Protein AF-A0A6N9R206-F1 (afdb_monomer)

Foldseek 3Di:
DDDDDDDDDDDDPPQDPVNVVVVVVCVLQVPPPPDPDVPCVVPPDCVVSVVVNVVSVVVVVVVVVVVVCVVVVPPD

pLDDT: mean 70.88, std 13.38, range [45.31, 94.19]

Radius of gyration: 21.89 Å; Cα contacts (8 Å, |Δi|>4): 7; chains: 1; bounding box: 63×45×45 Å

Sequence (76 aa):
MPPPASPQSEAPKAASLRQVASAVFWSFFGIRKGGQMQQDAVTLKPHHVVIVGLLSALVFVLVLVALVMFVTRNVP

Mean predicted aligned error: 14.37 Å

Structure (mmCIF, N/CA/C/O backbone):
data_AF-A0A6N9R206-F1
#
_entry.id   AF-A0A6N9R206-F1
#
loop_
_atom_site.group_PDB
_atom_site.id
_atom_site.type_symbol
_atom_site.label_atom_id
_atom_site.label_alt_id
_atom_site.label_comp_id
_atom_site.label_asym_id
_atom_site.label_entity_id
_atom_site.label_seq_id
_atom_site.pdbx_PDB_ins_code
_atom_site.Cartn_x
_atom_site.Cartn_y
_atom_site.Cartn_z
_atom_site.occupancy
_atom_site.B_iso_or_equiv
_atom_site.auth_seq_id
_atom_site.auth_comp_id
_atom_site.auth_asym_id
_atom_site.auth_atom_id
_atom_site.pdbx_PDB_model_num
ATOM 1 N N . MET A 1 1 ? -46.168 32.338 -6.061 1.00 64.69 1 MET A N 1
ATOM 2 C CA . MET A 1 1 ? -44.966 31.669 -5.518 1.00 64.69 1 MET A CA 1
ATOM 3 C C . MET A 1 1 ? -44.590 30.529 -6.457 1.00 64.69 1 MET A C 1
ATOM 5 O O . MET A 1 1 ? -45.445 29.678 -6.672 1.00 64.69 1 MET A O 1
ATOM 9 N N . PRO A 1 2 ? -43.402 30.552 -7.086 1.00 72.38 2 PRO A N 1
ATOM 10 C CA . PRO A 1 2 ? -42.937 29.474 -7.959 1.00 72.38 2 PRO A CA 1
ATOM 11 C C . PRO A 1 2 ? -42.514 28.220 -7.152 1.00 72.38 2 PRO A C 1
ATOM 13 O O . PRO A 1 2 ? -42.043 28.367 -6.023 1.00 72.38 2 PRO A O 1
ATOM 16 N N . PRO A 1 3 ? -42.700 27.004 -7.702 1.00 75.81 3 PRO A N 1
ATOM 17 C CA . PRO A 1 3 ? -42.314 25.727 -7.083 1.00 75.81 3 PRO A CA 1
ATOM 18 C C . PRO A 1 3 ? -40.782 25.557 -6.949 1.00 75.81 3 PRO A C 1
ATOM 20 O O . PRO A 1 3 ? -40.035 26.194 -7.695 1.00 75.81 3 PRO A O 1
ATOM 23 N N . PRO A 1 4 ? -40.294 24.709 -6.015 1.00 70.88 4 PRO A N 1
ATOM 24 C CA . PRO A 1 4 ? -38.867 24.534 -5.746 1.00 70.88 4 PRO A CA 1
ATOM 25 C C . PRO A 1 4 ? -38.150 23.892 -6.940 1.00 70.88 4 PRO A C 1
ATOM 27 O O . PRO A 1 4 ? -38.469 22.776 -7.346 1.00 70.88 4 PRO A O 1
ATOM 30 N N . ALA A 1 5 ? -37.167 24.604 -7.492 1.00 68.31 5 ALA A N 1
ATOM 31 C CA . ALA A 1 5 ? -36.240 24.053 -8.468 1.00 68.31 5 ALA A CA 1
ATOM 32 C C . ALA A 1 5 ? -35.378 22.970 -7.799 1.00 68.31 5 ALA A C 1
ATOM 34 O O . ALA A 1 5 ? -34.811 23.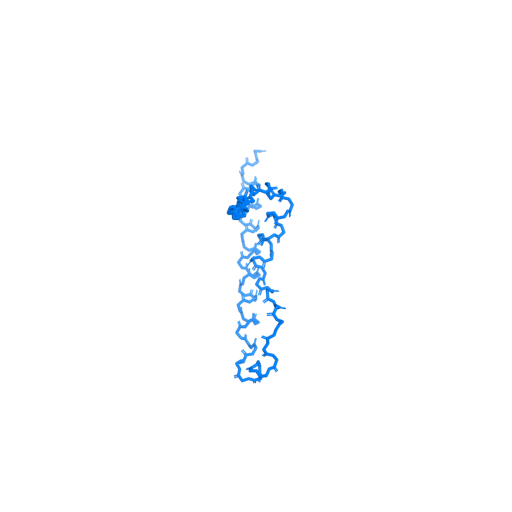177 -6.726 1.00 68.31 5 ALA A O 1
ATOM 35 N N . SER A 1 6 ? -35.327 21.809 -8.440 1.00 66.94 6 SER A N 1
ATOM 36 C CA . SER A 1 6 ? -34.619 20.592 -8.049 1.00 66.94 6 SER A CA 1
ATOM 37 C C . SER A 1 6 ? -33.165 20.858 -7.615 1.00 66.94 6 SER A C 1
ATOM 39 O O . SER A 1 6 ? -32.503 21.683 -8.251 1.00 66.94 6 SER A O 1
ATOM 41 N N . PRO A 1 7 ? -32.611 20.141 -6.613 1.00 64.88 7 PRO A N 1
ATOM 42 C CA . PRO A 1 7 ? -31.175 20.164 -6.355 1.00 64.88 7 PRO A CA 1
ATOM 43 C C . PRO A 1 7 ? -30.448 19.669 -7.608 1.00 64.88 7 PRO A C 1
ATOM 45 O O . PRO A 1 7 ? -30.605 18.529 -8.046 1.00 64.88 7 PRO A O 1
ATOM 48 N N . GLN A 1 8 ? -29.730 20.598 -8.229 1.00 61.00 8 GLN A N 1
ATOM 49 C CA . GLN A 1 8 ? -28.960 20.400 -9.442 1.00 61.00 8 GLN A CA 1
ATOM 50 C C . GLN A 1 8 ? -27.952 19.270 -9.226 1.00 61.00 8 GLN A C 1
ATOM 52 O O . GLN A 1 8 ? -27.240 19.255 -8.225 1.00 61.00 8 GLN A O 1
ATOM 57 N N . SER A 1 9 ? -27.911 18.331 -10.174 1.00 57.44 9 SER A N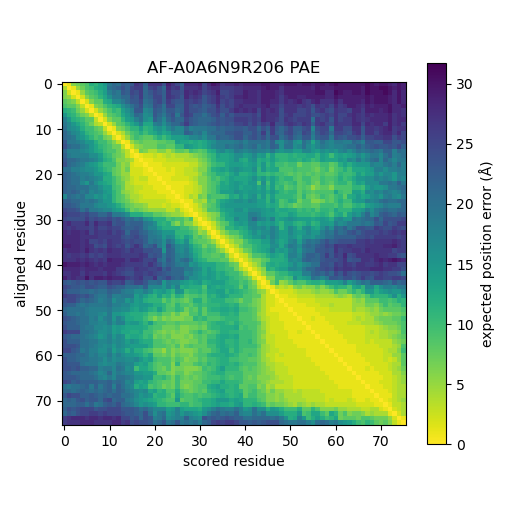 1
ATOM 58 C CA . SER A 1 9 ? -26.880 17.302 -10.287 1.00 57.44 9 SER A CA 1
ATOM 59 C C . SER A 1 9 ? -25.487 17.885 -10.04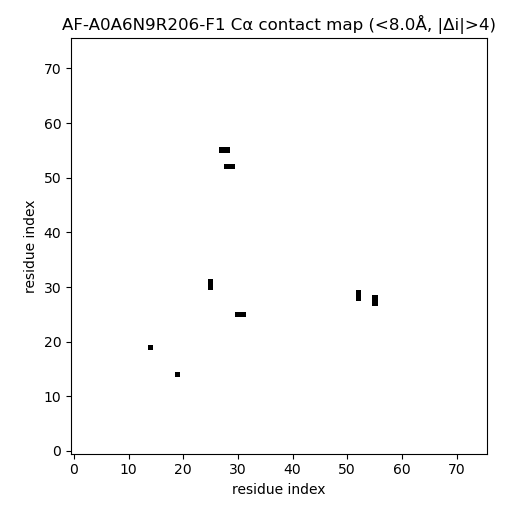3 1.00 57.44 9 SER A C 1
ATOM 61 O O . SER A 1 9 ? -24.974 18.640 -10.869 1.00 57.44 9 SER A O 1
ATOM 63 N N . GLU A 1 10 ? -24.856 17.501 -8.934 1.00 56.75 10 GLU A N 1
ATOM 64 C CA . GLU A 1 10 ? -23.422 17.687 -8.729 1.00 56.75 10 GLU A CA 1
ATOM 65 C C . GLU A 1 10 ? -22.674 16.893 -9.804 1.00 56.75 10 GLU A C 1
ATOM 67 O O . GLU A 1 10 ? -22.621 15.662 -9.785 1.00 56.75 10 GLU A O 1
ATOM 72 N N . ALA A 1 11 ? -22.108 17.602 -10.781 1.00 63.66 11 ALA A N 1
ATOM 73 C CA . ALA A 1 11 ? -21.168 17.015 -11.721 1.00 63.66 11 ALA A CA 1
ATOM 74 C C . ALA A 1 11 ? -19.940 16.509 -10.932 1.00 63.66 11 ALA A C 1
ATOM 76 O O . ALA A 1 11 ? -19.336 17.294 -10.192 1.00 63.66 11 ALA A O 1
ATOM 77 N N . PRO A 1 12 ? -19.537 15.230 -11.064 1.00 58.31 12 PRO A N 1
ATOM 78 C CA . PRO A 1 12 ? -18.407 14.690 -10.319 1.00 58.31 12 PRO A CA 1
ATOM 79 C C . PRO A 1 12 ? -17.130 15.442 -10.696 1.00 58.31 12 PRO A C 1
ATOM 81 O O . PRO A 1 12 ? -16.655 15.363 -11.831 1.00 58.31 12 PRO A O 1
ATOM 84 N N . LYS A 1 13 ? -16.543 16.176 -9.746 1.00 63.78 13 LYS A N 1
ATOM 85 C CA . LYS A 1 13 ? -15.203 16.739 -9.919 1.00 63.78 13 LYS A CA 1
ATOM 86 C C . LYS A 1 13 ? -14.235 15.566 -10.066 1.00 63.78 13 LYS A C 1
ATOM 88 O O . LYS A 1 13 ? -14.122 14.754 -9.151 1.00 63.78 13 LYS A O 1
ATOM 93 N N . ALA A 1 14 ? -13.589 15.462 -11.229 1.00 63.75 14 ALA A N 1
ATOM 94 C CA . ALA A 1 14 ? -12.701 14.355 -11.570 1.00 63.75 14 ALA A CA 1
ATOM 95 C C . ALA A 1 14 ? -11.714 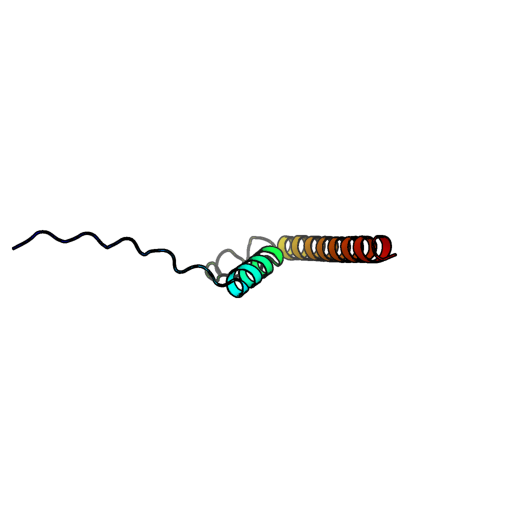14.090 -10.424 1.00 63.75 14 ALA A C 1
ATOM 97 O O . ALA A 1 14 ? -10.952 14.977 -10.026 1.00 63.75 14 ALA A O 1
ATOM 98 N N . ALA A 1 15 ? -11.776 12.880 -9.864 1.00 63.28 15 ALA A N 1
ATOM 99 C CA . ALA A 1 15 ? -10.902 12.476 -8.778 1.00 63.28 15 ALA A CA 1
ATOM 100 C C . ALA A 1 15 ? -9.450 12.618 -9.243 1.00 63.28 15 ALA A C 1
ATOM 102 O O . ALA A 1 15 ? -9.065 12.116 -10.301 1.00 63.28 15 ALA A O 1
ATOM 103 N N . SER A 1 16 ? -8.641 13.336 -8.468 1.00 78.06 16 SER A N 1
ATOM 104 C CA . SER A 1 16 ? -7.235 13.515 -8.823 1.00 78.06 16 SER A CA 1
ATOM 105 C C . SER A 1 16 ? -6.514 12.159 -8.812 1.00 78.06 16 SER A C 1
ATOM 107 O O . SER A 1 16 ? -6.791 11.314 -7.961 1.00 78.06 16 SER A O 1
ATOM 109 N N . LEU A 1 17 ? -5.551 11.940 -9.715 1.00 76.94 17 LEU A N 1
ATOM 110 C CA . LEU A 1 17 ? -4.809 10.668 -9.803 1.00 76.94 17 LEU A CA 1
ATOM 111 C C . LEU A 1 17 ? -4.137 10.273 -8.477 1.00 76.94 17 LEU A C 1
ATOM 113 O O . LEU A 1 17 ? -4.027 9.093 -8.155 1.00 76.94 17 LEU A O 1
ATOM 117 N N . ARG A 1 18 ? -3.746 11.262 -7.664 1.00 68.31 18 ARG A N 1
ATOM 118 C CA . ARG A 1 18 ? -3.203 11.030 -6.319 1.00 68.31 18 ARG A CA 1
ATOM 119 C C . ARG A 1 18 ? -4.249 10.529 -5.327 1.00 68.31 18 ARG A C 1
ATOM 121 O O . ARG A 1 18 ? -3.903 9.737 -4.462 1.00 68.31 18 ARG A O 1
ATOM 128 N N . GLN A 1 19 ? -5.503 10.950 -5.467 1.00 69.19 19 GLN A N 1
ATOM 129 C CA . GLN A 1 19 ? -6.625 10.461 -4.666 1.00 69.19 19 GLN A CA 1
ATOM 130 C C . GLN A 1 19 ? -7.047 9.053 -5.086 1.00 69.19 19 GLN A C 1
ATOM 132 O O . GLN A 1 19 ? -7.418 8.247 -4.243 1.00 69.19 19 GLN A O 1
ATOM 137 N N . VAL A 1 20 ? -6.928 8.732 -6.373 1.00 73.06 20 VAL A N 1
ATOM 138 C CA . VAL A 1 20 ? -7.132 7.368 -6.870 1.00 73.06 20 VAL A CA 1
ATOM 139 C C . VAL A 1 20 ? -6.029 6.445 -6.347 1.00 73.06 20 VAL A C 1
ATOM 141 O O . VAL A 1 20 ? -6.332 5.411 -5.767 1.00 73.06 20 VAL A O 1
ATOM 144 N N . ALA A 1 21 ? -4.756 6.837 -6.442 1.00 78.94 21 ALA A N 1
ATOM 145 C CA . ALA A 1 21 ? -3.649 6.030 -5.929 1.00 78.94 21 ALA A CA 1
ATOM 146 C C . ALA A 1 21 ? -3.696 5.850 -4.399 1.00 78.94 21 ALA A C 1
ATOM 148 O O . ALA A 1 21 ? -3.482 4.742 -3.910 1.00 78.94 21 ALA A O 1
ATOM 149 N N . SER A 1 22 ? -4.018 6.900 -3.633 1.00 65.19 22 SER A N 1
ATOM 150 C CA . SER A 1 22 ? -4.129 6.805 -2.172 1.00 65.19 22 SER A CA 1
ATOM 151 C C . SER A 1 22 ? -5.361 6.016 -1.723 1.00 65.19 22 SER A C 1
ATOM 153 O O . SER A 1 22 ? -5.266 5.263 -0.755 1.00 65.19 22 SER A O 1
ATOM 155 N N . ALA A 1 23 ? -6.477 6.103 -2.455 1.00 71.62 23 ALA A N 1
ATOM 156 C CA . ALA A 1 23 ? -7.638 5.240 -2.254 1.00 71.62 23 ALA A CA 1
ATOM 157 C C . ALA A 1 23 ? -7.307 3.771 -2.541 1.00 71.62 23 ALA A C 1
ATOM 159 O O . ALA A 1 23 ? -7.683 2.896 -1.767 1.00 71.62 23 ALA A O 1
ATOM 160 N N . VAL A 1 24 ? -6.549 3.493 -3.600 1.00 68.12 24 VAL A N 1
ATOM 161 C CA . VAL A 1 24 ? -6.105 2.137 -3.942 1.00 68.12 24 VAL A CA 1
ATOM 162 C C . VAL A 1 24 ? -5.172 1.589 -2.856 1.00 68.12 24 VAL A C 1
ATOM 164 O O . VAL A 1 24 ? -5.360 0.470 -2.390 1.00 68.12 24 VAL A O 1
ATOM 167 N N . PHE A 1 25 ? -4.238 2.396 -2.352 1.00 70.44 25 PHE A N 1
ATOM 168 C CA . PHE A 1 25 ? -3.309 1.981 -1.296 1.00 70.44 25 PHE A CA 1
ATOM 169 C C . PHE A 1 25 ? -4.004 1.723 0.054 1.00 70.44 25 PHE A C 1
ATOM 171 O O . PHE A 1 25 ? -3.704 0.743 0.735 1.00 70.44 25 PHE A O 1
ATOM 178 N N . TRP A 1 26 ? -4.994 2.547 0.419 1.00 69.50 26 TRP A N 1
ATOM 179 C CA . TRP A 1 26 ? -5.847 2.309 1.592 1.00 69.50 26 TRP A CA 1
ATOM 180 C C . TRP A 1 26 ? -6.824 1.140 1.408 1.00 69.50 26 TRP A C 1
ATOM 182 O O . TRP A 1 26 ? -7.274 0.557 2.396 1.00 69.50 26 TRP A O 1
ATOM 192 N N . SER A 1 27 ? -7.111 0.764 0.161 1.00 61.34 27 SER A N 1
ATOM 193 C CA . SER A 1 27 ? -7.876 -0.433 -0.182 1.00 61.34 27 SER A CA 1
ATOM 194 C C . SER A 1 27 ? -7.046 -1.712 -0.010 1.00 61.34 27 SER A C 1
ATOM 196 O O . SER A 1 27 ? -7.560 -2.685 0.534 1.00 61.34 27 SER A O 1
ATOM 198 N N . PHE A 1 28 ? -5.754 -1.701 -0.362 1.00 68.25 28 PHE A N 1
ATOM 199 C CA . PHE A 1 28 ? -4.873 -2.868 -0.202 1.00 68.25 28 PHE A CA 1
ATOM 200 C C . PHE A 1 28 ? -4.481 -3.152 1.251 1.00 68.25 28 PHE A C 1
ATOM 202 O O . PHE A 1 28 ? -4.366 -4.310 1.636 1.00 68.25 28 PHE A O 1
ATOM 209 N N . PHE A 1 29 ? -4.299 -2.112 2.068 1.00 65.25 29 PHE A N 1
ATOM 210 C CA . PHE A 1 29 ? -3.875 -2.278 3.462 1.00 65.25 29 PHE A CA 1
ATOM 211 C C . PHE A 1 29 ? -5.024 -2.574 4.440 1.00 65.25 29 PHE A C 1
ATOM 213 O O . PHE A 1 29 ? -4.776 -3.002 5.563 1.00 65.25 29 PHE A O 1
ATOM 220 N N . GLY A 1 30 ? -6.285 -2.359 4.050 1.00 60.41 30 GLY A N 1
ATOM 221 C CA . GLY A 1 30 ? -7.441 -2.811 4.833 1.00 60.41 30 GLY A CA 1
ATOM 222 C C . GLY A 1 30 ? -7.656 -2.111 6.183 1.00 60.41 30 GLY A C 1
ATOM 223 O O . GLY A 1 30 ? -8.349 -2.650 7.041 1.00 60.41 30 GLY A O 1
ATOM 224 N N . ILE A 1 31 ? -7.121 -0.903 6.399 1.00 61.38 31 ILE A N 1
ATOM 225 C CA . ILE A 1 31 ? -7.261 -0.177 7.679 1.00 61.38 31 ILE A CA 1
ATOM 226 C C . ILE A 1 31 ? -8.337 0.905 7.571 1.00 61.38 31 ILE A C 1
ATOM 228 O O . ILE A 1 31 ? -8.186 2.008 8.086 1.00 61.38 31 ILE A O 1
ATOM 232 N N . ARG A 1 32 ? -9.500 0.602 6.975 1.00 56.47 32 ARG A N 1
ATOM 233 C CA . ARG A 1 32 ? -10.702 1.416 7.229 1.00 56.47 32 ARG A CA 1
ATOM 234 C C . ARG A 1 32 ? -11.211 1.132 8.648 1.00 56.47 32 ARG A C 1
ATOM 236 O O . ARG A 1 32 ? -12.306 0.627 8.854 1.00 56.47 32 ARG A O 1
ATOM 243 N N . LYS A 1 33 ? -10.401 1.504 9.641 1.00 54.84 33 LYS A N 1
ATOM 244 C CA . LYS A 1 33 ? -10.761 1.667 11.048 1.00 54.84 33 LYS A CA 1
ATOM 245 C C . LYS A 1 33 ? -11.485 3.012 11.213 1.00 54.84 33 LYS A C 1
ATOM 247 O O . LYS A 1 33 ? -11.025 3.891 11.928 1.00 54.84 33 LYS A O 1
ATOM 252 N N . GLY A 1 34 ? -12.604 3.190 10.513 1.00 50.03 34 GLY A N 1
ATOM 253 C CA . GLY A 1 34 ? -13.661 4.089 10.975 1.00 50.03 34 GLY A CA 1
ATOM 254 C C . GLY A 1 34 ? -14.494 3.242 11.928 1.00 50.03 34 GLY A C 1
ATOM 255 O O . GLY A 1 34 ? -15.323 2.466 11.491 1.00 50.03 34 GLY A O 1
ATOM 256 N N . GLY A 1 35 ? -14.168 3.174 13.213 1.00 57.16 35 GLY A N 1
ATOM 257 C CA . GLY A 1 35 ? -14.349 4.338 14.063 1.00 57.16 35 GLY A CA 1
ATOM 258 C C . GLY A 1 35 ? -15.849 4.529 14.260 1.00 57.16 35 GLY A C 1
ATOM 259 O O . GLY A 1 35 ? -16.405 5.447 13.673 1.00 57.16 35 GLY A O 1
ATOM 260 N N . GLN A 1 36 ? -16.471 3.580 14.974 1.00 49.97 36 GLN A N 1
ATOM 261 C CA . GLN A 1 36 ? -17.743 3.652 15.718 1.00 49.97 36 GLN A CA 1
ATOM 262 C C . GLN A 1 36 ? -18.388 2.264 15.766 1.00 49.97 36 GLN A C 1
ATOM 264 O O . GLN A 1 36 ? -19.275 1.962 14.988 1.00 49.97 36 GLN A O 1
ATOM 269 N N . MET A 1 37 ? -17.890 1.423 16.671 1.00 45.31 37 MET A N 1
ATOM 270 C CA . MET A 1 37 ? -18.638 0.382 17.400 1.00 45.31 37 MET A CA 1
ATOM 271 C C . MET A 1 37 ? -17.673 -0.202 18.442 1.00 45.31 37 MET A C 1
ATOM 273 O O . MET A 1 37 ? -17.388 -1.393 18.496 1.00 45.31 37 MET A O 1
ATOM 277 N N . GLN A 1 38 ? -17.100 0.685 19.268 1.00 53.72 38 GLN A N 1
ATOM 278 C CA . GLN A 1 38 ? -16.203 0.320 20.376 1.00 53.72 38 GLN A CA 1
ATOM 279 C C . GLN A 1 38 ? -16.897 -0.521 21.468 1.00 53.72 38 GLN A C 1
ATOM 281 O O . GLN A 1 38 ? -16.241 -0.913 22.424 1.00 53.72 38 GLN A O 1
ATOM 286 N N . GLN A 1 39 ? -18.191 -0.820 21.330 1.00 53.34 39 GLN A N 1
ATOM 287 C CA . GLN A 1 39 ? -18.939 -1.646 22.280 1.00 53.34 39 GLN A CA 1
ATOM 288 C C . GLN A 1 39 ? -18.980 -3.132 21.868 1.00 53.34 39 GLN A C 1
ATOM 290 O O . GLN A 1 39 ? -18.972 -3.984 22.749 1.00 53.34 39 GLN A O 1
ATOM 295 N N . ASP A 1 40 ? -18.862 -3.463 20.572 1.00 54.03 40 ASP A N 1
ATOM 296 C CA . ASP A 1 40 ? -18.932 -4.860 20.085 1.00 54.03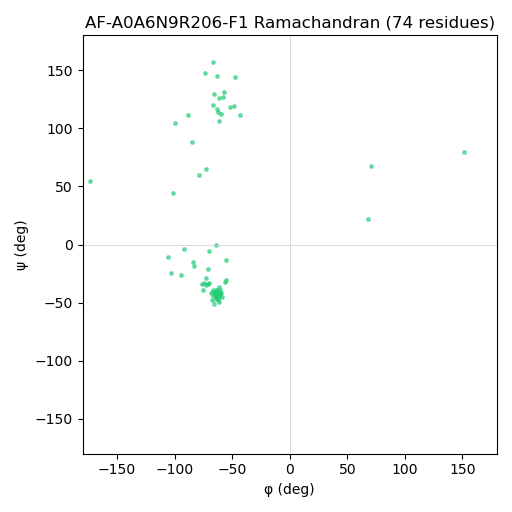 40 ASP A CA 1
ATOM 297 C C . ASP A 1 40 ? -17.569 -5.451 19.668 1.00 54.03 40 ASP A C 1
ATOM 299 O O . ASP A 1 40 ? -17.419 -6.661 19.478 1.00 54.03 40 ASP A O 1
ATOM 303 N N . ALA A 1 41 ? -16.532 -4.612 19.574 1.00 53.00 41 ALA A N 1
ATOM 304 C CA . ALA A 1 41 ? -15.177 -5.011 19.174 1.00 53.00 41 ALA A CA 1
ATOM 305 C C . ALA A 1 41 ? -14.422 -5.865 20.219 1.00 53.00 41 ALA A C 1
ATOM 307 O O . ALA A 1 41 ? -13.323 -6.342 19.941 1.00 53.00 41 ALA A O 1
ATOM 308 N N . VAL A 1 42 ? -14.994 -6.067 21.410 1.00 53.91 42 VAL A N 1
ATOM 309 C CA . VAL A 1 42 ? -14.414 -6.908 22.474 1.00 53.91 42 VAL A CA 1
ATOM 310 C C . VAL A 1 42 ? -14.735 -8.398 22.262 1.00 53.91 42 VAL A C 1
ATOM 312 O O . VAL A 1 42 ? -14.013 -9.258 22.762 1.00 53.91 42 VAL A O 1
ATOM 315 N N . THR A 1 43 ? -15.747 -8.728 21.450 1.00 54.75 43 THR A N 1
ATOM 316 C CA . THR A 1 43 ? -16.225 -10.115 21.278 1.00 54.75 43 THR A CA 1
ATOM 317 C C . THR A 1 43 ? -15.764 -10.780 19.971 1.00 54.75 43 THR A C 1
ATOM 319 O O . THR A 1 43 ? -15.624 -12.005 19.919 1.00 54.75 43 THR A O 1
ATOM 322 N N . LEU A 1 44 ? -15.446 -10.016 18.917 1.00 52.31 44 LEU A N 1
ATOM 323 C CA . LEU A 1 44 ? -14.956 -10.564 17.642 1.00 52.31 44 LEU A CA 1
ATOM 324 C C . LEU A 1 44 ? -13.427 -10.450 17.556 1.00 52.31 44 LEU A C 1
ATOM 326 O O . LEU A 1 44 ? -12.854 -9.380 17.372 1.00 52.31 44 LEU A O 1
ATOM 330 N N . LYS A 1 45 ? -12.769 -11.596 17.738 1.00 59.19 45 LYS A N 1
ATOM 331 C CA . LYS A 1 45 ? -11.332 -11.752 17.986 1.00 59.19 45 LYS A CA 1
ATOM 332 C C . LYS A 1 45 ? -10.439 -11.024 16.941 1.00 59.19 45 LYS A C 1
ATOM 334 O O . LYS A 1 45 ? -10.402 -11.432 15.775 1.00 59.19 45 LYS A O 1
ATOM 339 N N . PRO A 1 46 ? -9.615 -10.042 17.363 1.00 64.44 46 PRO A N 1
ATOM 340 C CA . PRO A 1 46 ? -8.669 -9.280 16.527 1.00 64.44 46 PRO A CA 1
ATOM 341 C C . PRO A 1 46 ? -7.651 -10.115 15.734 1.00 64.44 46 PRO A C 1
ATOM 343 O O . PRO A 1 46 ? -7.007 -9.611 14.816 1.00 64.44 46 PRO A O 1
ATOM 346 N N . HIS A 1 47 ? -7.508 -11.400 16.058 1.00 71.44 47 HIS A N 1
ATOM 347 C CA . HIS A 1 47 ? -6.567 -12.317 15.421 1.00 71.44 47 HIS A CA 1
ATOM 348 C C . HIS A 1 47 ? -6.730 -12.425 13.897 1.00 71.44 47 HIS A C 1
ATOM 350 O O . HIS A 1 47 ? -5.752 -12.613 13.184 1.00 71.44 47 HIS A O 1
ATOM 356 N N . HIS A 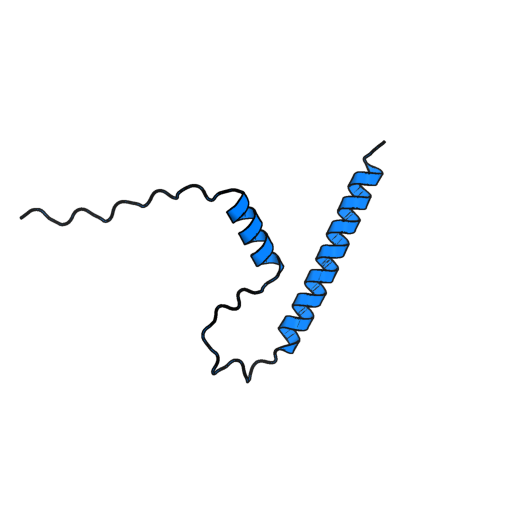1 48 ? -7.952 -12.284 13.375 1.00 64.75 48 HIS A N 1
ATOM 357 C CA . HIS A 1 48 ? -8.230 -12.544 11.960 1.00 64.75 48 HIS A CA 1
ATOM 358 C C . HIS A 1 48 ? -7.725 -11.379 11.110 1.00 64.75 48 HIS A C 1
ATOM 360 O O . HIS A 1 48 ? -7.188 -11.593 10.030 1.00 64.75 48 HIS A O 1
ATOM 366 N N . VAL A 1 49 ? -7.799 -10.158 11.645 1.00 73.19 49 VAL A N 1
ATOM 367 C CA . VAL A 1 49 ? -7.245 -8.960 11.008 1.00 73.19 49 VAL A CA 1
ATOM 368 C C . VAL A 1 49 ? -5.722 -9.063 10.903 1.00 73.19 49 VAL A C 1
ATOM 370 O O . VAL A 1 49 ? -5.155 -8.719 9.871 1.00 73.19 49 VAL A O 1
ATOM 373 N N . VAL A 1 50 ? -5.061 -9.601 11.932 1.00 74.12 50 VAL A N 1
ATOM 374 C CA . VAL A 1 50 ? -3.603 -9.799 11.933 1.00 74.12 50 VAL A CA 1
ATOM 375 C C . VAL A 1 50 ? -3.184 -10.849 10.902 1.00 74.12 50 VAL A C 1
ATOM 377 O O . VAL A 1 50 ? -2.250 -10.616 10.140 1.00 74.12 50 VAL A O 1
ATOM 380 N N . ILE A 1 51 ? -3.899 -11.976 10.828 1.00 80.56 51 ILE A N 1
ATOM 381 C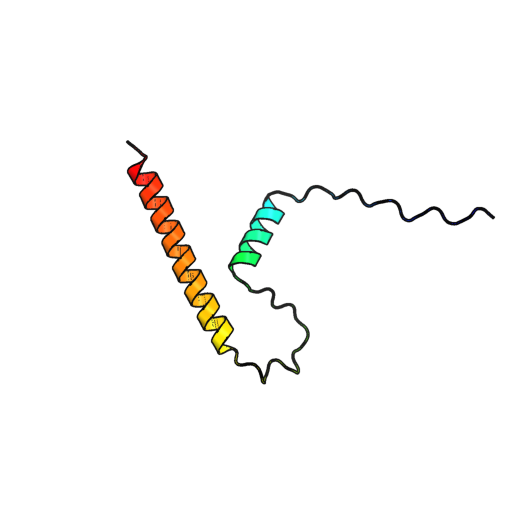 CA . ILE A 1 51 ? -3.612 -13.048 9.862 1.00 80.56 51 ILE A CA 1
ATOM 382 C C . ILE A 1 51 ? -3.813 -12.556 8.422 1.00 80.56 51 ILE A C 1
ATOM 384 O O . ILE A 1 51 ? -2.945 -12.758 7.576 1.00 80.56 51 ILE A O 1
ATOM 388 N N . VAL A 1 52 ? -4.930 -11.877 8.144 1.00 76.19 52 VAL A N 1
ATOM 389 C CA . VAL A 1 52 ? -5.241 -11.351 6.804 1.00 76.19 52 VAL A CA 1
ATOM 390 C C . VAL A 1 52 ? -4.263 -10.245 6.402 1.00 76.19 52 VAL A C 1
ATOM 392 O O . VAL A 1 52 ? -3.780 -10.244 5.270 1.00 76.19 52 VAL A O 1
ATOM 395 N N . GLY A 1 53 ? -3.902 -9.353 7.330 1.00 76.44 53 GLY A N 1
ATOM 396 C CA . GLY A 1 53 ? -2.879 -8.333 7.100 1.00 76.44 53 GLY A CA 1
ATOM 397 C C . GLY A 1 53 ? -1.532 -8.952 6.727 1.00 76.44 53 GLY A C 1
ATOM 398 O O . GLY A 1 53 ? -0.921 -8.545 5.738 1.00 76.44 53 GLY A O 1
ATOM 399 N N . LEU A 1 54 ? -1.114 -9.997 7.446 1.00 83.81 54 LEU A N 1
ATOM 400 C CA . LEU A 1 54 ? 0.156 -10.675 7.198 1.00 83.81 54 LEU A CA 1
ATOM 401 C C . LEU A 1 54 ? 0.173 -11.434 5.863 1.00 83.81 54 LEU A C 1
ATOM 403 O O . LEU A 1 54 ? 1.150 -11.340 5.122 1.00 83.81 54 LEU A O 1
ATOM 407 N N . LEU A 1 55 ? -0.917 -12.130 5.516 1.00 84.00 55 LEU A N 1
ATOM 408 C CA . LEU A 1 55 ? -1.056 -12.777 4.208 1.00 84.00 55 LEU A CA 1
ATOM 409 C C . LEU A 1 55 ? -1.003 -11.754 3.066 1.00 84.00 55 LEU A C 1
ATOM 411 O O . LEU A 1 55 ? -0.301 -11.977 2.082 1.00 84.00 55 LEU A O 1
ATOM 415 N N . SER A 1 56 ? -1.707 -10.623 3.200 1.00 79.50 56 SER A N 1
ATOM 416 C CA . SER A 1 56 ? -1.719 -9.575 2.169 1.00 79.50 56 SER A CA 1
ATOM 417 C C . SER A 1 56 ? -0.332 -8.966 1.955 1.00 79.50 56 SER A C 1
ATOM 419 O O . SER A 1 56 ? 0.079 -8.757 0.815 1.00 79.50 56 SER A O 1
ATOM 421 N N . ALA A 1 57 ? 0.426 -8.769 3.038 1.00 81.12 57 ALA A N 1
ATOM 422 C CA . ALA A 1 57 ? 1.794 -8.278 2.978 1.00 81.12 57 ALA A CA 1
ATOM 423 C C . ALA A 1 57 ? 2.702 -9.267 2.240 1.00 81.12 57 ALA A C 1
ATOM 425 O O . ALA A 1 57 ? 3.494 -8.863 1.390 1.00 81.12 57 ALA A O 1
ATOM 426 N N . LEU A 1 58 ? 2.547 -10.566 2.506 1.00 90.81 58 LEU A N 1
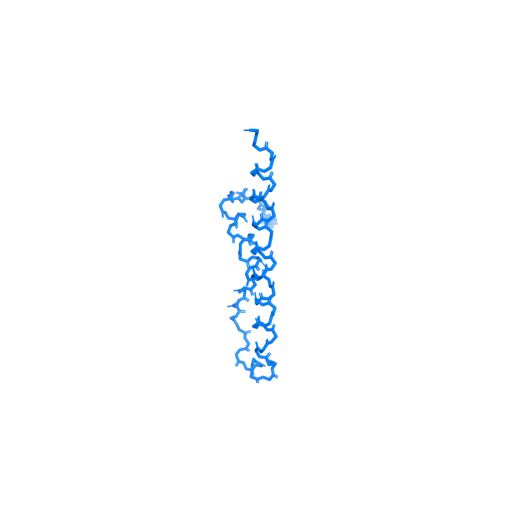ATOM 427 C CA . LEU A 1 58 ? 3.319 -11.603 1.829 1.00 90.81 58 LEU A CA 1
ATOM 428 C C . LEU A 1 58 ? 3.046 -11.613 0.317 1.00 90.81 58 LEU A C 1
ATOM 430 O O . LEU A 1 58 ? 3.972 -11.607 -0.492 1.00 90.81 58 LEU A O 1
ATOM 434 N N . VAL A 1 59 ? 1.766 -11.575 -0.063 1.00 87.25 59 VAL A N 1
ATOM 435 C CA . VAL A 1 59 ? 1.333 -11.520 -1.466 1.00 87.25 59 VAL A CA 1
ATOM 436 C C . VAL A 1 59 ? 1.852 -10.254 -2.148 1.00 87.25 59 VAL A C 1
ATOM 438 O O . VAL A 1 59 ? 2.364 -10.330 -3.262 1.00 87.25 59 VAL A O 1
ATOM 441 N N . PHE A 1 60 ? 1.785 -9.101 -1.480 1.00 85.12 60 PHE A N 1
ATOM 442 C CA . PHE A 1 60 ? 2.291 -7.836 -2.011 1.00 85.12 60 PHE A CA 1
ATOM 443 C C . PHE A 1 60 ? 3.795 -7.898 -2.316 1.00 85.12 60 PHE A C 1
ATOM 445 O O . PHE A 1 60 ? 4.230 -7.459 -3.381 1.00 85.12 60 PHE A O 1
ATOM 452 N N . VAL A 1 61 ? 4.580 -8.514 -1.426 1.00 90.12 61 VAL A N 1
ATOM 453 C CA . VAL A 1 61 ? 6.019 -8.728 -1.637 1.00 90.12 61 VAL A CA 1
ATOM 454 C C . VAL A 1 61 ? 6.270 -9.642 -2.837 1.00 90.12 61 VAL A C 1
ATOM 456 O O . VAL A 1 61 ? 7.097 -9.312 -3.683 1.00 90.12 61 VAL A O 1
ATOM 459 N N . LEU A 1 62 ? 5.538 -10.753 -2.962 1.00 94.00 62 LEU A N 1
ATOM 460 C CA . LEU A 1 62 ? 5.680 -11.666 -4.102 1.00 94.00 62 LEU A CA 1
ATOM 461 C C . LEU A 1 62 ? 5.363 -10.985 -5.436 1.00 94.00 62 LEU A C 1
ATOM 463 O O . LEU A 1 62 ? 6.095 -11.179 -6.404 1.00 94.00 62 LEU A O 1
ATOM 467 N N . VAL A 1 63 ? 4.314 -10.161 -5.485 1.00 92.56 63 VAL A N 1
ATOM 468 C CA . VAL A 1 63 ? 3.960 -9.380 -6.680 1.00 92.56 63 VAL A CA 1
ATOM 469 C C . VAL A 1 63 ? 5.085 -8.418 -7.054 1.00 92.56 63 VAL A C 1
ATOM 471 O O . VAL A 1 63 ? 5.446 -8.335 -8.227 1.00 92.56 63 VAL A O 1
ATOM 474 N N . LEU A 1 64 ? 5.681 -7.730 -6.076 1.00 90.31 64 LEU A N 1
ATOM 475 C CA . LEU A 1 64 ? 6.817 -6.839 -6.321 1.00 90.31 64 LEU A CA 1
ATOM 476 C C . LEU A 1 64 ? 8.026 -7.602 -6.865 1.00 90.31 64 LEU A C 1
ATOM 478 O O . LEU A 1 64 ? 8.632 -7.172 -7.842 1.00 90.31 64 LEU A O 1
ATOM 482 N N . VAL A 1 65 ? 8.359 -8.745 -6.263 1.00 94.19 65 VAL A N 1
ATOM 483 C CA . VAL A 1 65 ? 9.480 -9.581 -6.710 1.00 94.19 65 VAL A CA 1
ATOM 484 C C . VAL A 1 65 ? 9.229 -10.106 -8.122 1.00 94.19 65 VAL A C 1
ATOM 486 O O . VAL A 1 65 ? 10.110 -10.003 -8.969 1.00 94.19 65 VAL A O 1
ATOM 489 N N . ALA A 1 66 ? 8.025 -10.598 -8.413 1.00 91.06 66 ALA A N 1
ATOM 490 C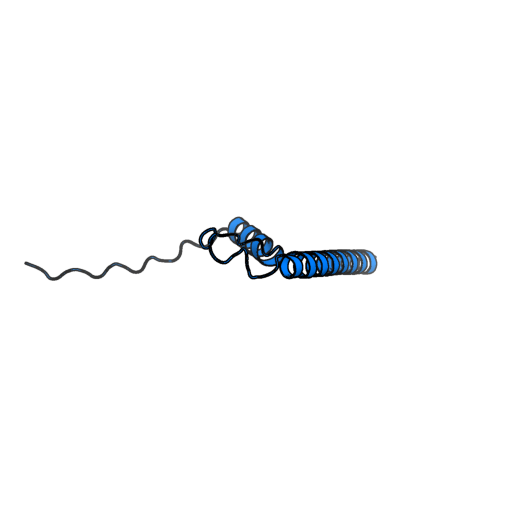 CA . ALA A 1 66 ? 7.646 -11.048 -9.748 1.00 91.06 66 ALA A CA 1
ATOM 491 C C . ALA A 1 66 ? 7.741 -9.914 -10.779 1.00 91.06 66 ALA A C 1
ATOM 493 O O . ALA A 1 66 ? 8.245 -10.132 -11.879 1.00 91.06 66 ALA A O 1
ATOM 494 N N . LEU A 1 67 ? 7.318 -8.698 -10.416 1.00 94.00 67 LEU A N 1
ATOM 495 C CA . LEU A 1 67 ? 7.437 -7.520 -11.271 1.00 94.00 67 LEU A CA 1
ATOM 496 C C . LEU A 1 67 ? 8.903 -7.159 -11.529 1.00 94.00 67 LEU A C 1
ATOM 498 O O . LEU A 1 67 ? 9.271 -6.904 -12.670 1.00 94.00 67 LEU A O 1
ATOM 502 N N . VAL A 1 68 ? 9.752 -7.186 -10.499 1.00 93.06 68 VAL A N 1
ATOM 503 C CA . VAL A 1 68 ? 11.195 -6.944 -10.640 1.00 93.06 68 VAL A CA 1
ATOM 504 C C . VAL A 1 68 ? 11.819 -7.990 -11.549 1.00 93.06 68 VAL A C 1
ATOM 506 O O . VAL A 1 68 ? 12.489 -7.632 -12.508 1.00 93.06 68 VAL A O 1
ATOM 509 N N . MET A 1 69 ? 11.550 -9.272 -11.309 1.00 92.38 69 MET A N 1
ATOM 510 C CA . MET A 1 69 ? 12.066 -10.348 -12.155 1.00 92.38 69 MET A CA 1
ATOM 511 C C . MET A 1 69 ? 11.582 -10.212 -13.600 1.00 92.38 69 MET A C 1
ATOM 513 O O . MET A 1 69 ? 12.357 -10.443 -14.524 1.00 92.38 69 MET A O 1
ATOM 517 N N . PHE A 1 70 ? 10.328 -9.812 -13.810 1.00 92.31 70 PHE A N 1
ATOM 518 C CA . PHE A 1 70 ? 9.775 -9.551 -15.135 1.00 92.31 70 PHE A CA 1
ATOM 519 C C . PHE A 1 70 ? 10.488 -8.390 -15.834 1.00 92.31 70 PHE A C 1
ATOM 521 O O . PHE A 1 70 ? 10.834 -8.511 -17.006 1.00 92.31 70 PHE A O 1
ATOM 528 N N . VAL A 1 71 ? 10.735 -7.288 -15.122 1.00 93.06 71 VAL A N 1
ATOM 529 C CA . VAL A 1 71 ? 11.461 -6.133 -15.659 1.00 93.06 71 VAL A CA 1
ATOM 530 C C . VAL A 1 71 ? 12.907 -6.518 -15.955 1.00 93.06 71 VAL A C 1
ATOM 532 O O . VAL A 1 71 ? 13.342 -6.348 -17.082 1.00 93.06 71 VAL A O 1
ATOM 535 N N . THR A 1 72 ? 13.633 -7.121 -15.013 1.00 91.44 72 THR A N 1
ATOM 536 C CA . THR A 1 72 ? 15.035 -7.520 -15.213 1.00 91.44 72 THR A CA 1
ATOM 537 C C . THR A 1 72 ? 15.198 -8.546 -16.333 1.00 91.44 72 THR A C 1
ATOM 539 O O . THR A 1 72 ? 16.163 -8.469 -17.077 1.00 91.44 72 THR A O 1
ATOM 542 N N . ARG A 1 73 ? 14.260 -9.486 -16.502 1.00 86.00 73 ARG A N 1
ATOM 543 C CA . ARG A 1 73 ? 14.301 -10.468 -17.597 1.00 86.00 73 ARG A CA 1
ATOM 544 C C . ARG A 1 73 ? 13.973 -9.866 -18.968 1.00 86.00 73 ARG A C 1
ATOM 546 O O . ARG A 1 73 ? 14.425 -10.401 -19.973 1.00 86.00 73 ARG A O 1
ATOM 553 N N . ASN A 1 74 ? 13.160 -8.813 -19.014 1.00 73.56 74 ASN A N 1
ATOM 554 C CA . ASN A 1 74 ? 12.791 -8.125 -20.254 1.00 73.56 74 ASN A CA 1
ATOM 555 C C . ASN A 1 74 ? 13.712 -6.949 -20.599 1.00 73.56 74 ASN A C 1
ATOM 557 O O . ASN A 1 74 ? 13.527 -6.334 -21.648 1.00 73.56 74 ASN A O 1
ATOM 561 N N . VAL A 1 75 ? 14.673 -6.619 -19.737 1.00 61.94 75 VAL A N 1
ATOM 562 C CA . VAL A 1 75 ? 15.732 -5.659 -20.046 1.00 61.94 75 VAL A CA 1
ATOM 563 C C . VAL A 1 75 ? 16.874 -6.451 -20.700 1.00 61.94 75 VAL A C 1
ATOM 565 O O . VAL A 1 75 ? 17.446 -7.305 -20.023 1.00 61.94 75 VAL A O 1
ATOM 568 N N . PRO A 1 76 ? 17.141 -6.253 -22.007 1.00 58.22 76 PRO A N 1
ATOM 569 C CA . PRO A 1 76 ? 18.219 -6.944 -22.713 1.00 58.22 76 PRO A CA 1
ATOM 570 C C . PRO A 1 76 ? 19.610 -6.549 -22.206 1.00 58.22 76 PRO A C 1
ATOM 572 O O . PRO A 1 76 ? 19.768 -5.404 -21.721 1.00 58.22 76 PRO A O 1
#

Secondary structure (DSSP, 8-state):
-PPPPP------PPPPHHHHHHHHHHHHH--------TTTTTTS-THHHHHHHHHHHHHHHHHHHHHHHHHHHH--

Solvent-accessible surface area (backbone atoms only — not comparable to full-atom values): 4974 Å² total; per-residue (Å²): 136,84,80,85,80,72,87,72,83,80,74,80,75,77,77,49,71,67,56,53,52,50,51,50,52,52,59,72,68,66,72,80,75,74,84,84,57,86,81,61,61,83,76,60,70,70,65,58,60,54,53,52,49,51,51,49,50,52,52,53,51,51,52,51,50,51,49,49,52,52,49,59,71,71,52,130